Protein AF-A0A4U1VZN0-F1 (afdb_monomer_lite)

Foldseek 3Di:
DDPVVVVVVVVVLVVLDPDPVLSVLLVVLCVVQVPPAQWDADSSDTDGHDPDPPPPPPDDPPDDDDDDDD

Radius of gyration: 17.37 Å; chains: 1; bounding box: 29×40×45 Å

Sequence (70 aa):
MNFDGYFEKIQIQIEKVDSLEDLLIWRKRINIGHSGLSYRVEQGRLISHCYRRFKDEESKMNGLNFSCDI

Secondary structure (DSSP, 8-state):
--HHHHHHHHHHHHTT-SSHHHHHHHHHHHHHHHTT-SEEEETTEEEE--S---TT--S--SS-------

Structure (mmCIF, N/CA/C/O backbone):
data_AF-A0A4U1VZN0-F1
#
_entry.id   AF-A0A4U1VZN0-F1
#
loop_
_atom_site.group_PDB
_atom_site.id
_atom_site.type_symbol
_atom_site.label_atom_id
_atom_site.label_alt_id
_atom_site.label_comp_id
_atom_site.label_asym_id
_atom_site.label_entity_id
_atom_site.label_seq_id
_atom_site.pdbx_PDB_ins_code
_atom_site.Cartn_x
_atom_site.Cartn_y
_atom_site.Cartn_z
_atom_site.occupancy
_atom_site.B_iso_or_equiv
_atom_site.auth_seq_id
_atom_site.auth_comp_id
_atom_site.auth_asym_id
_atom_site.auth_atom_id
_atom_site.pdbx_PDB_model_num
ATOM 1 N N . MET A 1 1 ? 5.329 -20.638 11.374 1.00 63.47 1 MET A N 1
ATOM 2 C CA . MET A 1 1 ? 4.832 -19.266 11.626 1.00 63.47 1 MET A CA 1
ATOM 3 C C . MET A 1 1 ? 4.197 -19.278 13.002 1.00 63.47 1 MET A C 1
ATOM 5 O O . MET A 1 1 ? 3.336 -20.121 13.209 1.00 63.47 1 MET A O 1
ATOM 9 N N . ASN A 1 2 ? 4.653 -18.434 13.931 1.00 85.00 2 ASN A N 1
ATOM 10 C CA . ASN A 1 2 ? 3.977 -18.261 15.218 1.00 85.00 2 ASN A CA 1
ATOM 11 C C . ASN A 1 2 ? 2.682 -17.455 15.007 1.00 85.00 2 ASN A C 1
ATOM 13 O O . ASN A 1 2 ? 2.662 -16.575 14.142 1.00 85.00 2 ASN A O 1
ATOM 17 N N . PHE A 1 3 ? 1.630 -17.760 15.766 1.00 82.88 3 PHE A N 1
ATOM 18 C CA . PHE A 1 3 ? 0.341 -17.066 15.691 1.00 82.88 3 PHE A CA 1
ATOM 19 C C . PHE A 1 3 ? 0.500 -15.566 15.977 1.00 82.88 3 PHE A C 1
ATOM 21 O O . PHE A 1 3 ? 0.005 -14.742 15.210 1.00 82.88 3 PHE A O 1
ATOM 28 N N . ASP A 1 4 ? 1.306 -15.213 16.979 1.00 87.31 4 ASP A N 1
ATOM 29 C CA . ASP A 1 4 ? 1.554 -13.814 17.352 1.00 87.31 4 ASP A CA 1
ATOM 30 C C . ASP A 1 4 ? 2.207 -13.029 16.208 1.00 87.31 4 ASP A C 1
ATOM 32 O O . ASP A 1 4 ? 1.751 -11.954 15.831 1.00 87.31 4 ASP A O 1
ATOM 36 N N . GLY A 1 5 ? 3.205 -13.625 15.550 1.00 88.06 5 GLY A N 1
ATOM 37 C CA . GLY A 1 5 ? 3.878 -12.996 14.410 1.00 88.06 5 GLY A CA 1
ATOM 38 C C . GLY A 1 5 ? 3.002 -12.892 13.155 1.00 88.06 5 GLY A C 1
ATOM 39 O O . GLY A 1 5 ? 3.299 -12.111 12.249 1.00 88.06 5 GLY A O 1
ATOM 40 N N . TYR A 1 6 ? 1.931 -13.684 13.056 1.00 88.00 6 TYR A N 1
ATOM 41 C CA . TYR A 1 6 ? 0.917 -13.506 12.017 1.00 88.00 6 TYR A CA 1
ATOM 42 C C . TYR A 1 6 ? -0.002 -12.325 12.350 1.00 88.00 6 TYR A C 1
ATOM 44 O O . TYR A 1 6 ? -0.275 -11.503 11.473 1.00 88.00 6 TYR A O 1
ATOM 52 N N . PHE A 1 7 ? -0.421 -12.208 13.611 1.00 88.44 7 PHE A N 1
ATOM 53 C CA . PHE A 1 7 ? -1.277 -11.121 14.077 1.00 88.44 7 PHE A CA 1
ATOM 54 C C . PHE A 1 7 ? -0.585 -9.755 13.984 1.00 88.44 7 PHE A C 1
ATOM 56 O O . PHE A 1 7 ? -1.158 -8.826 13.420 1.00 88.44 7 PHE A O 1
ATOM 63 N N . GLU A 1 8 ? 0.681 -9.652 14.400 1.00 90.69 8 GLU A N 1
ATOM 64 C CA . GLU A 1 8 ? 1.481 -8.425 14.261 1.00 90.69 8 GLU A CA 1
ATOM 65 C C . GLU A 1 8 ? 1.530 -7.930 12.811 1.00 90.69 8 GLU A C 1
ATOM 67 O O . GLU A 1 8 ? 1.370 -6.741 12.536 1.00 90.69 8 GLU A O 1
ATOM 72 N N . LYS A 1 9 ? 1.688 -8.845 11.848 1.00 87.75 9 LYS A N 1
ATOM 73 C CA . LYS A 1 9 ? 1.693 -8.488 10.423 1.00 87.75 9 LYS A CA 1
ATOM 74 C C . LYS A 1 9 ? 0.359 -7.927 9.963 1.00 87.75 9 LYS A C 1
ATOM 76 O O . LYS A 1 9 ? 0.361 -7.037 9.119 1.00 87.75 9 LYS A O 1
ATOM 81 N N . ILE A 1 10 ? -0.755 -8.458 10.460 1.00 86.75 10 ILE A N 1
ATOM 82 C CA . ILE A 1 10 ? -2.085 -7.925 10.151 1.00 86.75 10 ILE A CA 1
ATOM 83 C C . ILE A 1 10 ? -2.225 -6.533 10.758 1.00 86.75 10 ILE A C 1
ATOM 85 O O . ILE A 1 10 ? -2.609 -5.603 10.053 1.00 86.75 10 ILE A O 1
ATOM 89 N N . GLN A 1 11 ? -1.849 -6.378 12.025 1.00 88.81 11 GLN A N 1
ATOM 90 C CA . GLN A 1 11 ? -1.978 -5.122 12.750 1.00 88.81 11 GLN A CA 1
ATOM 91 C C . GLN A 1 11 ? -1.184 -3.989 12.082 1.00 88.81 11 GLN A C 1
ATOM 93 O O . GLN A 1 11 ? -1.751 -2.939 11.796 1.00 88.81 11 GLN A O 1
ATOM 98 N N . ILE A 1 12 ? 0.062 -4.249 11.668 1.00 89.44 12 ILE A N 1
ATOM 99 C CA . ILE A 1 12 ? 0.893 -3.296 10.907 1.00 89.44 12 ILE A CA 1
ATOM 100 C C . ILE A 1 12 ? 0.230 -2.848 9.594 1.00 89.44 12 ILE A C 1
ATOM 102 O O . ILE A 1 12 ? 0.497 -1.750 9.111 1.00 89.44 12 ILE A O 1
ATOM 106 N N . GLN A 1 13 ? -0.568 -3.701 8.945 1.00 85.06 13 GLN A N 1
ATOM 107 C CA . GLN A 1 13 ? -1.257 -3.326 7.703 1.00 85.06 13 GLN A CA 1
ATOM 108 C C . GLN A 1 13 ? -2.532 -2.536 7.978 1.00 85.06 13 GLN A C 1
ATOM 110 O O . GLN A 1 13 ? -2.826 -1.614 7.226 1.00 85.06 13 GLN A O 1
ATOM 115 N N . ILE A 1 14 ? -3.257 -2.876 9.048 1.00 86.94 14 ILE A N 1
ATOM 116 C CA . ILE A 1 14 ? -4.443 -2.135 9.491 1.00 86.94 14 ILE A CA 1
ATOM 117 C C . ILE A 1 14 ? -4.054 -0.708 9.889 1.00 86.94 14 ILE A C 1
ATOM 119 O O . ILE A 1 14 ? -4.703 0.231 9.457 1.00 86.94 14 ILE A O 1
ATOM 123 N N . GLU A 1 15 ? -2.954 -0.528 10.622 1.00 89.56 15 GLU A N 1
ATOM 124 C CA . GLU A 1 15 ? -2.477 0.793 11.068 1.00 89.56 15 GLU A CA 1
ATOM 125 C C . GLU A 1 15 ? -2.058 1.736 9.921 1.00 89.56 15 GLU A C 1
ATOM 127 O O . GLU A 1 15 ? -1.882 2.931 10.138 1.00 89.56 15 GLU A O 1
ATOM 132 N N . LYS A 1 16 ? -1.889 1.227 8.693 1.00 86.19 16 LYS A N 1
ATOM 133 C CA . LYS A 1 16 ? -1.493 2.028 7.519 1.00 86.19 16 LYS A CA 1
ATOM 134 C C . LYS A 1 16 ? -2.664 2.633 6.752 1.00 86.19 16 LYS A C 1
ATOM 136 O O . LYS A 1 16 ? -2.419 3.381 5.805 1.00 86.19 16 LYS A O 1
ATOM 141 N N . VAL A 1 17 ? -3.895 2.245 7.069 1.00 87.88 17 VAL A N 1
ATOM 142 C CA . VAL A 1 17 ? -5.084 2.593 6.288 1.00 87.88 17 VAL A CA 1
ATOM 143 C C . VAL A 1 17 ? -6.217 3.036 7.203 1.00 87.88 17 VAL A C 1
ATOM 145 O O . VAL A 1 17 ? -6.410 2.482 8.280 1.00 87.88 17 VAL A O 1
ATOM 148 N N . ASP A 1 18 ? -6.995 4.016 6.752 1.00 89.19 18 ASP A N 1
ATOM 149 C CA . ASP A 1 18 ? -8.069 4.600 7.561 1.00 89.19 18 ASP A CA 1
ATOM 150 C C . ASP A 1 18 ? -9.349 3.744 7.548 1.00 89.19 18 ASP A C 1
ATOM 152 O O . ASP A 1 18 ? -10.211 3.883 8.418 1.00 89.19 18 ASP A O 1
ATOM 156 N N . SER A 1 19 ? -9.492 2.839 6.569 1.00 90.50 19 SER A N 1
ATOM 157 C CA . SER A 1 19 ? -10.663 1.973 6.430 1.00 90.50 19 SER A CA 1
ATOM 158 C C . SER A 1 19 ? -10.350 0.584 5.859 1.00 90.50 19 SER A C 1
ATOM 160 O O . SER A 1 19 ? -9.320 0.339 5.226 1.00 90.50 19 SER A O 1
ATOM 162 N N . LEU A 1 20 ? -11.289 -0.352 6.046 1.00 88.25 20 LEU A N 1
ATOM 163 C CA . LEU A 1 20 ? -11.209 -1.687 5.444 1.00 88.25 20 LEU A CA 1
ATOM 164 C C . LEU A 1 20 ? -11.270 -1.634 3.909 1.00 88.25 20 LEU A C 1
ATOM 166 O O . LEU A 1 20 ? -10.597 -2.420 3.241 1.00 88.25 20 LEU A O 1
ATOM 170 N N . GLU A 1 21 ? -12.059 -0.715 3.350 1.00 90.00 21 GLU A N 1
ATOM 171 C CA . 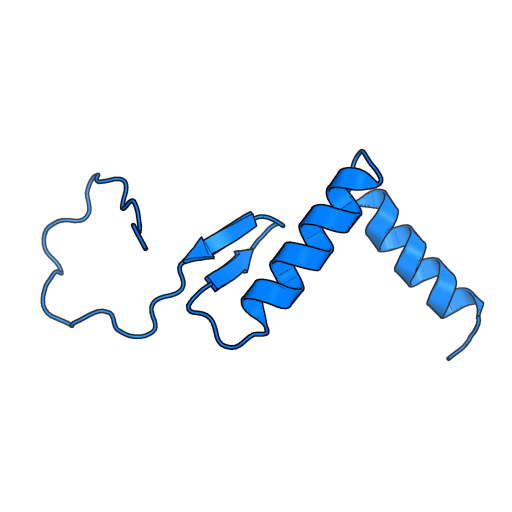GLU A 1 21 ? -12.166 -0.537 1.899 1.00 90.00 21 GLU A CA 1
ATOM 172 C C . GLU A 1 21 ? -10.810 -0.125 1.310 1.00 90.00 21 GLU A C 1
ATOM 174 O O . GLU A 1 21 ? -10.367 -0.684 0.303 1.00 90.00 21 GLU A O 1
ATOM 179 N N . ASP A 1 22 ? -10.082 0.757 2.000 1.00 87.69 22 ASP A N 1
ATOM 180 C CA . ASP A 1 22 ? -8.731 1.160 1.603 1.00 87.69 22 ASP A CA 1
ATOM 181 C C . ASP A 1 22 ? -7.754 -0.020 1.615 1.00 87.69 22 ASP A C 1
ATOM 183 O O . ASP A 1 22 ? -6.951 -0.168 0.688 1.00 87.69 22 ASP A O 1
ATOM 187 N N . LEU A 1 23 ? -7.863 -0.919 2.602 1.00 87.62 23 LEU A N 1
ATOM 188 C CA . LEU A 1 23 ? -7.069 -2.150 2.650 1.00 87.62 23 LEU A CA 1
ATOM 189 C C . LEU A 1 23 ? -7.349 -3.053 1.437 1.00 87.62 23 LEU A C 1
ATOM 191 O O . LEU A 1 23 ? -6.419 -3.592 0.825 1.00 87.62 23 LEU A O 1
ATOM 195 N N . LEU A 1 24 ? -8.625 -3.217 1.070 1.00 87.38 24 LEU A N 1
ATOM 196 C CA . LEU A 1 24 ? -9.041 -4.019 -0.084 1.00 87.38 24 LEU A CA 1
ATOM 197 C C . LEU A 1 24 ? -8.527 -3.420 -1.395 1.00 87.38 24 LEU A C 1
ATOM 199 O O . LEU A 1 24 ? -7.981 -4.145 -2.233 1.00 87.38 24 LEU A O 1
ATOM 203 N N . ILE A 1 25 ? -8.661 -2.105 -1.570 1.00 86.44 25 ILE A N 1
ATOM 204 C CA . ILE A 1 25 ? -8.154 -1.384 -2.742 1.00 86.44 25 ILE A CA 1
ATOM 205 C C . ILE A 1 25 ? -6.630 -1.516 -2.828 1.00 86.44 25 ILE A C 1
ATOM 207 O O . ILE A 1 25 ? -6.100 -1.839 -3.895 1.00 86.44 25 ILE A O 1
ATOM 211 N N . TRP A 1 26 ? -5.919 -1.331 -1.714 1.00 84.44 26 TRP A N 1
ATOM 212 C CA . TRP A 1 26 ? -4.466 -1.481 -1.645 1.00 84.44 26 TRP A CA 1
ATOM 213 C C . TRP A 1 26 ? -4.016 -2.883 -2.070 1.00 84.44 26 TRP A C 1
ATOM 215 O O . TRP A 1 26 ? -3.135 -3.034 -2.921 1.00 84.44 26 TRP A O 1
ATOM 225 N N . ARG A 1 27 ? -4.688 -3.924 -1.561 1.00 83.19 27 ARG A N 1
ATOM 226 C CA . ARG A 1 27 ? -4.417 -5.322 -1.921 1.00 83.19 27 ARG A CA 1
ATOM 227 C C . ARG A 1 27 ? -4.673 -5.597 -3.405 1.00 83.19 27 ARG A C 1
ATOM 229 O O . ARG A 1 27 ? -3.849 -6.242 -4.053 1.00 83.19 27 ARG A O 1
ATOM 236 N N . LYS A 1 28 ? -5.779 -5.086 -3.959 1.00 84.06 28 LYS A N 1
ATOM 237 C CA . LYS A 1 28 ? -6.097 -5.201 -5.394 1.00 84.06 28 LYS A CA 1
ATOM 238 C C . LYS A 1 28 ? -5.014 -4.546 -6.255 1.00 84.06 28 LYS A C 1
ATOM 240 O O . LYS A 1 28 ? -4.551 -5.166 -7.207 1.00 84.06 28 LYS A O 1
ATOM 245 N N . ARG A 1 29 ? -4.550 -3.345 -5.889 1.00 80.31 29 ARG A N 1
ATOM 246 C CA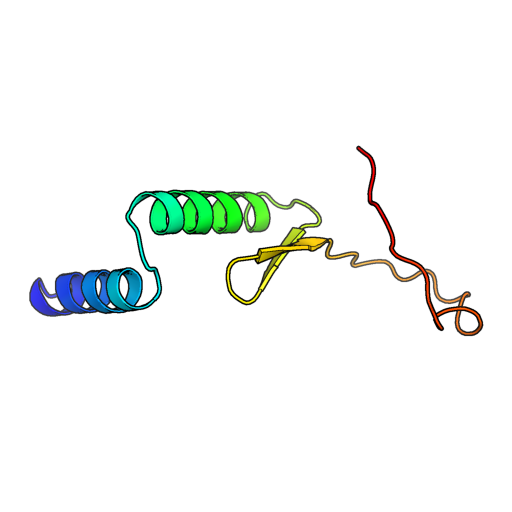 . ARG A 1 29 ? -3.468 -2.634 -6.598 1.00 80.31 29 ARG A CA 1
ATOM 247 C C . ARG A 1 29 ? -2.162 -3.434 -6.612 1.00 80.31 29 ARG A C 1
ATOM 249 O O . ARG A 1 29 ? -1.525 -3.517 -7.658 1.00 80.31 29 ARG A O 1
ATOM 256 N N . ILE A 1 30 ? -1.786 -4.065 -5.495 1.00 77.00 30 ILE A N 1
ATOM 257 C CA . ILE A 1 30 ? -0.581 -4.917 -5.430 1.00 77.00 30 ILE A CA 1
ATOM 258 C C . ILE A 1 30 ? -0.699 -6.101 -6.385 1.00 77.00 30 ILE A C 1
ATOM 260 O O . ILE A 1 30 ? 0.230 -6.376 -7.142 1.00 77.00 30 ILE A O 1
ATOM 264 N N . ASN A 1 31 ? -1.852 -6.772 -6.390 1.00 74.62 31 ASN A N 1
ATOM 265 C CA . ASN A 1 31 ? -2.080 -7.905 -7.283 1.00 74.62 31 ASN A CA 1
ATOM 266 C C . ASN A 1 31 ? -2.007 -7.491 -8.762 1.00 74.62 31 ASN A C 1
ATOM 268 O O . ASN A 1 31 ? -1.423 -8.217 -9.564 1.00 74.62 31 ASN A O 1
ATOM 272 N N . ILE A 1 32 ? -2.526 -6.308 -9.113 1.00 74.31 32 ILE A N 1
ATOM 273 C CA . ILE A 1 32 ? -2.404 -5.736 -10.464 1.00 74.31 32 ILE A CA 1
ATOM 274 C C . ILE A 1 32 ? -0.926 -5.544 -10.825 1.00 74.31 32 ILE A C 1
ATOM 276 O O . ILE A 1 32 ? -0.489 -6.001 -11.880 1.00 74.31 32 ILE A O 1
ATOM 280 N N . GLY A 1 33 ? -0.133 -4.946 -9.929 1.00 64.56 33 GLY A N 1
ATOM 281 C CA . GLY A 1 33 ? 1.300 -4.744 -10.162 1.00 64.56 33 GLY A CA 1
ATOM 282 C C . GLY A 1 33 ? 2.105 -6.044 -10.295 1.00 64.56 33 GLY A C 1
ATOM 283 O O . GLY A 1 33 ? 3.088 -6.092 -11.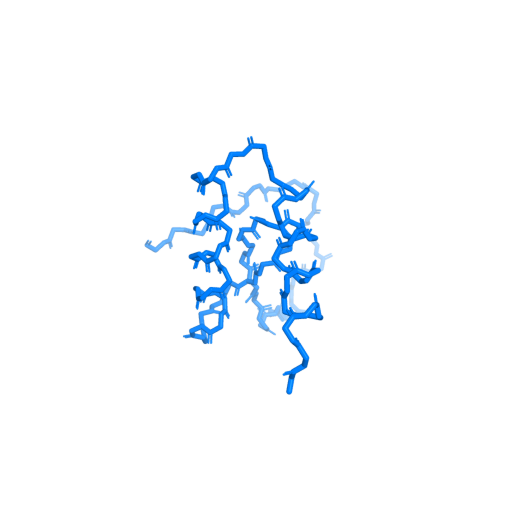028 1.00 64.56 33 GLY A O 1
ATOM 284 N N . HIS A 1 34 ? 1.683 -7.124 -9.634 1.00 66.62 34 HIS A N 1
ATOM 285 C CA . HIS A 1 34 ? 2.326 -8.441 -9.739 1.00 66.62 34 HIS A CA 1
ATOM 286 C C . HIS A 1 34 ? 1.851 -9.273 -10.940 1.00 66.62 34 HIS A C 1
ATOM 288 O O . HIS A 1 34 ? 2.472 -10.285 -11.255 1.00 66.62 34 HIS A O 1
ATOM 294 N N . SER A 1 35 ? 0.800 -8.847 -11.647 1.00 70.75 35 SER A N 1
ATOM 295 C CA . SER A 1 35 ? 0.244 -9.564 -12.807 1.00 70.75 35 SER A CA 1
ATOM 296 C C . SER A 1 35 ? 1.050 -9.360 -14.102 1.00 70.75 35 SER A C 1
ATOM 298 O O . SER A 1 35 ? 0.539 -9.598 -15.191 1.00 70.75 35 SER A O 1
ATOM 300 N N . GLY A 1 36 ? 2.297 -8.884 -14.013 1.00 66.19 36 GLY A N 1
ATOM 301 C CA . GLY A 1 36 ? 3.149 -8.604 -15.177 1.00 66.19 36 GLY A CA 1
ATOM 302 C C . GLY A 1 36 ? 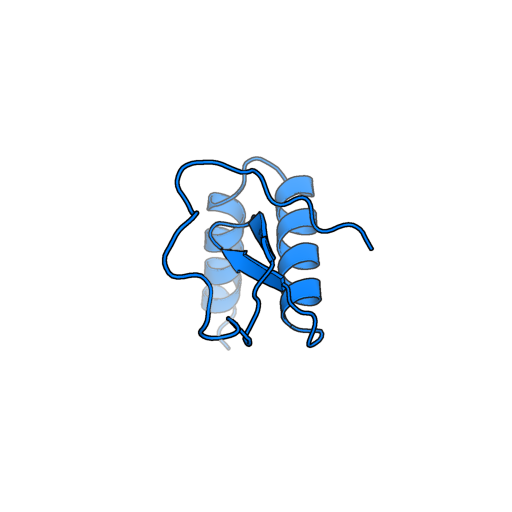2.719 -7.380 -15.993 1.00 66.19 36 GLY A C 1
ATOM 303 O O . GLY A 1 36 ? 3.255 -7.142 -17.073 1.00 66.19 36 GLY A O 1
ATOM 304 N N . LEU A 1 37 ? 1.766 -6.599 -15.481 1.00 67.62 37 LEU A N 1
ATOM 305 C CA . LEU A 1 37 ? 1.327 -5.357 -16.100 1.00 67.62 37 LEU A CA 1
ATOM 306 C C . LEU A 1 37 ? 2.393 -4.268 -15.925 1.00 67.62 37 LEU A C 1
ATOM 308 O O . LEU A 1 37 ? 3.178 -4.283 -14.976 1.00 67.62 37 LEU A O 1
ATOM 312 N N . SER A 1 38 ? 2.398 -3.278 -16.818 1.00 71.75 38 SER A N 1
ATOM 313 C CA . SER A 1 38 ? 3.255 -2.086 -16.750 1.00 71.75 38 SER A CA 1
ATOM 314 C C . SER A 1 38 ? 2.807 -1.115 -15.654 1.00 71.75 38 SER A C 1
ATOM 316 O O . SER A 1 38 ? 2.775 0.094 -15.858 1.00 71.75 38 SER A O 1
ATOM 318 N N . TYR A 1 39 ? 2.448 -1.638 -14.486 1.00 69.62 39 TYR A N 1
ATOM 319 C CA . TYR A 1 39 ? 2.056 -0.882 -13.313 1.00 69.62 39 TYR A CA 1
ATOM 320 C C . TYR A 1 39 ? 2.833 -1.390 -12.101 1.00 69.62 39 TYR A C 1
ATOM 322 O O . TYR A 1 39 ? 3.017 -2.590 -11.917 1.00 69.62 39 TYR A O 1
ATOM 330 N N . ARG A 1 40 ? 3.288 -0.474 -11.251 1.00 74.69 40 ARG A N 1
ATOM 331 C CA . ARG A 1 40 ? 3.868 -0.777 -9.940 1.00 74.69 40 ARG A CA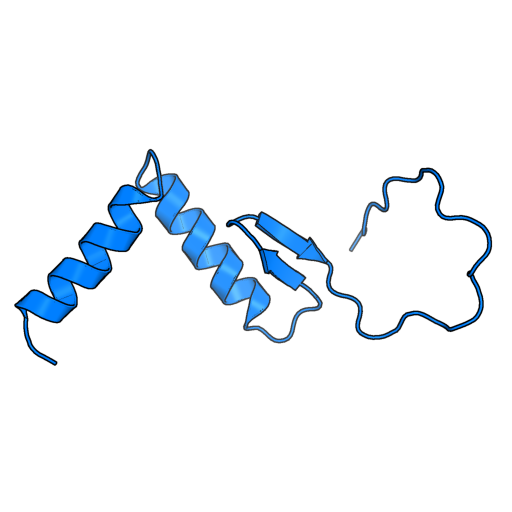 1
ATOM 332 C C . ARG A 1 40 ? 3.054 -0.095 -8.854 1.00 74.69 40 ARG A C 1
ATOM 334 O O . ARG A 1 40 ? 2.390 0.907 -9.107 1.00 74.69 40 ARG A O 1
ATOM 341 N N . VAL A 1 41 ? 3.103 -0.649 -7.646 1.00 71.06 41 VAL A N 1
ATOM 342 C CA . VAL A 1 41 ? 2.520 -0.001 -6.470 1.00 71.06 41 VAL A CA 1
ATOM 343 C C . VAL A 1 41 ? 3.603 0.767 -5.736 1.00 71.06 41 VAL A C 1
ATOM 345 O O . VAL A 1 41 ? 4.587 0.179 -5.297 1.00 71.06 41 VAL A O 1
ATOM 348 N N . GLU A 1 42 ? 3.390 2.065 -5.562 1.00 73.00 42 GLU A N 1
ATOM 349 C CA . GLU A 1 42 ? 4.243 2.943 -4.765 1.00 73.00 42 GLU A CA 1
ATOM 350 C C . GLU A 1 42 ? 3.351 3.745 -3.817 1.00 73.00 42 GLU A C 1
ATOM 352 O O . GLU A 1 42 ? 2.346 4.319 -4.236 1.00 73.00 42 GLU A O 1
ATOM 357 N N . GLN A 1 43 ? 3.654 3.707 -2.513 1.00 73.81 43 GLN A N 1
ATOM 358 C CA . GLN A 1 43 ? 2.865 4.385 -1.468 1.00 73.81 43 GLN A CA 1
ATOM 359 C C . GLN A 1 43 ? 1.348 4.089 -1.535 1.00 73.81 43 GLN A C 1
ATOM 361 O O . GLN A 1 43 ? 0.506 4.938 -1.259 1.00 73.81 43 GLN A O 1
ATOM 366 N N . GLY A 1 44 ? 0.980 2.873 -1.954 1.00 70.31 44 GLY A N 1
ATOM 367 C CA . GLY A 1 44 ? -0.415 2.445 -2.083 1.00 70.31 44 GLY A CA 1
ATOM 368 C C . GLY A 1 44 ? -1.160 2.967 -3.313 1.00 70.31 44 GLY A C 1
ATOM 369 O O . GLY A 1 44 ? -2.344 2.665 -3.477 1.00 70.31 44 GLY A O 1
ATOM 370 N N . ARG A 1 45 ? -0.491 3.691 -4.212 1.00 70.69 45 ARG A N 1
ATOM 371 C CA . ARG A 1 45 ? -1.027 4.128 -5.506 1.00 70.69 45 ARG A CA 1
ATOM 372 C C . ARG A 1 45 ? -0.471 3.257 -6.625 1.00 70.69 45 ARG A C 1
ATOM 374 O O . ARG A 1 45 ? 0.642 2.750 -6.530 1.00 70.69 45 ARG A O 1
ATOM 381 N N . LEU A 1 46 ? -1.271 3.070 -7.671 1.00 73.88 46 LEU A N 1
ATOM 382 C CA . LEU A 1 46 ? -0.839 2.376 -8.878 1.00 73.88 46 LEU A CA 1
ATOM 383 C C . LEU A 1 46 ? -0.186 3.398 -9.817 1.00 73.88 46 LEU A C 1
ATOM 385 O O . LEU A 1 46 ? -0.814 4.399 -10.151 1.00 73.88 46 LEU A O 1
ATOM 389 N N . ILE A 1 47 ? 1.058 3.155 -10.220 1.00 76.44 47 ILE A N 1
ATOM 390 C CA . ILE A 1 47 ? 1.836 4.039 -11.096 1.00 76.44 47 ILE A CA 1
ATOM 391 C C . ILE A 1 47 ? 2.257 3.253 -12.332 1.00 76.44 47 ILE A C 1
ATOM 393 O O . ILE A 1 47 ? 2.722 2.118 -12.214 1.00 76.44 47 ILE A O 1
ATOM 397 N N . SER A 1 48 ? 2.110 3.844 -13.519 1.00 75.38 48 SER A N 1
ATOM 398 C CA . SER A 1 48 ? 2.586 3.243 -14.766 1.00 75.38 48 SER A CA 1
ATOM 399 C C . SER A 1 48 ? 4.112 3.109 -14.748 1.00 75.38 48 SER A C 1
ATOM 401 O O . SER A 1 48 ? 4.836 4.096 -14.614 1.00 75.38 48 SER A O 1
ATOM 403 N N . HIS A 1 49 ? 4.610 1.889 -14.906 1.00 70.69 49 HIS A N 1
ATOM 404 C CA . HIS A 1 49 ? 6.025 1.567 -14.976 1.00 70.69 49 HIS A CA 1
ATOM 405 C C . HIS A 1 49 ? 6.404 1.118 -16.396 1.00 70.69 49 HIS A C 1
ATOM 407 O O . HIS A 1 49 ? 6.176 -0.031 -16.781 1.00 70.69 49 HIS A O 1
ATOM 413 N N . CYS A 1 50 ? 7.038 2.009 -17.164 1.00 64.94 50 CYS A N 1
ATOM 414 C CA . CYS A 1 50 ? 7.583 1.704 -18.490 1.00 64.94 50 CYS A CA 1
ATOM 415 C C . CYS A 1 50 ? 9.064 1.308 -18.400 1.00 64.94 50 CYS A C 1
ATOM 417 O O . CYS A 1 50 ? 9.914 2.129 -18.066 1.00 64.94 50 CYS A O 1
ATOM 419 N N . TYR A 1 51 ? 9.390 0.060 -18.757 1.00 64.12 51 TYR A N 1
ATOM 420 C CA . TYR A 1 51 ? 10.781 -0.412 -18.867 1.00 64.12 51 TYR A CA 1
ATOM 421 C C . TYR A 1 51 ? 11.509 0.141 -20.108 1.00 64.12 51 TYR A C 1
ATOM 423 O O . TYR A 1 51 ? 12.736 0.174 -20.132 1.00 64.12 51 TYR A O 1
ATOM 431 N N . ARG A 1 52 ? 10.776 0.599 -21.136 1.00 52.47 52 ARG A N 1
ATOM 432 C CA . ARG A 1 52 ? 11.341 1.295 -22.302 1.00 52.47 52 ARG A CA 1
ATOM 433 C C . ARG A 1 52 ? 11.140 2.797 -22.156 1.00 52.47 52 ARG A C 1
ATOM 435 O O . ARG A 1 52 ? 10.070 3.307 -22.465 1.00 52.47 52 ARG A O 1
ATOM 442 N N . ARG A 1 53 ? 12.186 3.511 -21.749 1.00 53.34 53 ARG A N 1
ATOM 443 C CA . ARG A 1 53 ? 12.379 4.883 -22.225 1.00 53.34 53 ARG A CA 1
ATOM 444 C C . ARG A 1 53 ? 13.118 4.755 -23.552 1.00 53.34 53 ARG A C 1
ATOM 446 O O . ARG A 1 53 ? 14.260 4.301 -23.562 1.00 53.34 53 ARG A O 1
ATOM 453 N N . PHE A 1 54 ? 12.446 5.039 -24.666 1.00 54.12 54 PHE A N 1
ATOM 454 C CA . PHE A 1 54 ? 13.155 5.232 -25.929 1.00 54.12 54 PHE A CA 1
ATOM 455 C C . PHE A 1 54 ? 14.118 6.404 -25.723 1.00 54.12 54 PHE A C 1
ATOM 457 O O . PHE A 1 54 ? 13.752 7.416 -25.130 1.00 54.12 54 PHE A O 1
ATOM 464 N N . LYS A 1 55 ? 15.380 6.203 -26.092 1.00 50.78 55 LYS A N 1
ATOM 465 C CA . LYS A 1 55 ? 16.528 6.990 -25.629 1.00 50.78 55 LYS A CA 1
ATOM 466 C C . LYS A 1 55 ? 16.659 8.369 -26.301 1.00 50.78 55 LYS A C 1
ATOM 468 O O . LYS A 1 55 ? 17.745 8.930 -26.267 1.00 50.78 55 LYS A O 1
ATOM 473 N N . ASP A 1 56 ? 15.574 8.905 -26.862 1.00 49.50 56 ASP A N 1
ATOM 474 C CA . ASP A 1 56 ? 15.627 10.025 -27.812 1.00 49.50 56 ASP A CA 1
ATOM 475 C C . ASP A 1 56 ? 14.821 11.269 -27.399 1.00 49.50 56 ASP A C 1
ATOM 477 O O . ASP A 1 56 ? 14.730 12.216 -28.173 1.00 49.50 56 ASP A O 1
ATOM 481 N N . GLU A 1 57 ? 14.277 11.339 -26.179 1.00 51.59 57 GLU A N 1
ATOM 482 C CA . GLU A 1 57 ? 13.567 12.542 -25.707 1.00 51.59 57 GLU A CA 1
ATOM 483 C C . GLU A 1 57 ? 14.145 13.091 -24.399 1.00 51.59 57 GLU A C 1
ATOM 485 O O . GLU A 1 57 ? 13.480 13.194 -23.371 1.00 51.59 57 GLU A O 1
ATOM 490 N N . GLU A 1 58 ? 15.417 13.485 -24.438 1.00 49.00 58 GLU A N 1
ATOM 491 C CA . GLU A 1 58 ? 16.066 14.240 -23.355 1.00 49.00 58 GLU A CA 1
ATOM 492 C C . GLU A 1 58 ? 15.687 15.737 -23.352 1.00 49.00 58 GLU A C 1
ATOM 494 O O . GLU A 1 58 ? 16.246 16.535 -22.605 1.00 49.00 58 GLU A O 1
ATOM 499 N N . SER A 1 59 ? 14.718 16.152 -24.171 1.00 47.31 59 SER A N 1
ATOM 500 C CA . SER A 1 59 ? 14.448 17.568 -24.427 1.00 47.31 59 SER A CA 1
ATOM 501 C C . SER A 1 59 ? 12.962 17.925 -24.490 1.00 47.31 59 SER A C 1
ATOM 503 O O . SER A 1 59 ? 12.574 18.661 -25.386 1.00 47.31 59 SER A O 1
ATOM 505 N N . LYS A 1 60 ? 12.119 17.441 -23.559 1.00 46.38 60 LYS A N 1
ATOM 506 C CA . LYS A 1 60 ? 10.771 18.009 -23.265 1.00 46.38 60 LYS A CA 1
ATOM 507 C C . LYS A 1 60 ? 10.076 17.298 -22.091 1.00 46.38 60 LYS A C 1
ATOM 509 O O . LYS A 1 60 ? 9.063 16.638 -22.258 1.00 46.38 60 LYS A O 1
ATOM 514 N N . MET A 1 61 ? 10.584 17.436 -20.870 1.00 46.44 61 MET A N 1
ATOM 515 C CA . MET A 1 61 ? 9.837 17.003 -19.673 1.00 46.44 61 MET A CA 1
ATOM 516 C C . MET A 1 61 ? 9.850 18.092 -18.597 1.00 46.44 61 MET A C 1
ATOM 518 O O . MET A 1 61 ? 10.158 17.843 -17.440 1.00 46.44 61 MET A O 1
ATOM 522 N N . ASN A 1 62 ? 9.482 19.314 -18.989 1.00 41.47 62 ASN A N 1
ATOM 523 C CA . ASN A 1 62 ? 8.923 20.292 -18.059 1.00 41.47 62 ASN A CA 1
ATOM 524 C C . ASN A 1 62 ? 7.436 20.423 -18.377 1.00 41.47 62 ASN A C 1
ATOM 526 O O . ASN A 1 62 ? 7.045 21.197 -19.244 1.00 41.47 62 ASN A O 1
ATOM 530 N N . GLY A 1 63 ? 6.638 19.627 -17.668 1.00 44.62 63 GLY A N 1
ATOM 531 C CA . GLY A 1 63 ? 5.185 19.633 -17.745 1.00 44.62 63 GLY A CA 1
ATOM 532 C C . GLY A 1 63 ? 4.664 18.831 -18.926 1.00 44.62 63 GLY A C 1
ATOM 533 O O . GLY A 1 63 ? 4.770 19.272 -20.056 1.00 44.62 63 GLY A O 1
ATOM 534 N N . LEU A 1 64 ? 4.086 17.667 -18.647 1.00 38.50 64 LEU A N 1
ATOM 535 C CA . LEU A 1 64 ? 2.834 17.212 -19.245 1.00 38.50 64 LEU A CA 1
ATOM 536 C C . LEU A 1 64 ? 2.404 15.938 -18.514 1.00 38.50 64 LEU A C 1
ATOM 538 O O . LEU A 1 64 ? 3.140 14.959 -18.415 1.00 38.50 64 LEU A O 1
ATOM 542 N N . ASN A 1 65 ? 1.200 16.012 -17.952 1.00 48.38 65 ASN A N 1
ATOM 543 C CA . ASN A 1 65 ? 0.448 14.889 -17.420 1.00 48.38 65 ASN A CA 1
ATOM 544 C C . ASN A 1 65 ? 0.314 13.836 -18.524 1.00 48.38 65 ASN A C 1
ATOM 546 O O . ASN A 1 65 ? -0.398 14.073 -19.497 1.00 48.38 65 ASN A O 1
ATOM 550 N N . PHE A 1 66 ? 0.967 12.686 -18.387 1.00 45.72 66 PHE A N 1
ATOM 551 C CA . PHE A 1 66 ? 0.717 11.575 -19.297 1.00 45.72 66 PHE A CA 1
ATOM 552 C C . PHE A 1 66 ? -0.382 10.687 -18.724 1.00 45.72 66 PHE A C 1
ATOM 554 O O . PHE A 1 66 ? -0.141 9.791 -17.915 1.00 45.72 66 PHE A O 1
ATOM 561 N N . SER A 1 67 ? -1.607 10.997 -19.165 1.00 45.25 67 SER A N 1
ATOM 562 C CA . SER A 1 67 ? -2.685 10.021 -19.304 1.00 45.25 67 SER A CA 1
ATOM 563 C C . SER A 1 67 ? -2.142 8.827 -20.089 1.00 45.25 67 SER A C 1
ATOM 565 O O . SER A 1 67 ? -1.591 9.006 -21.174 1.00 45.25 67 SER A O 1
ATOM 567 N N . CYS A 1 68 ? -2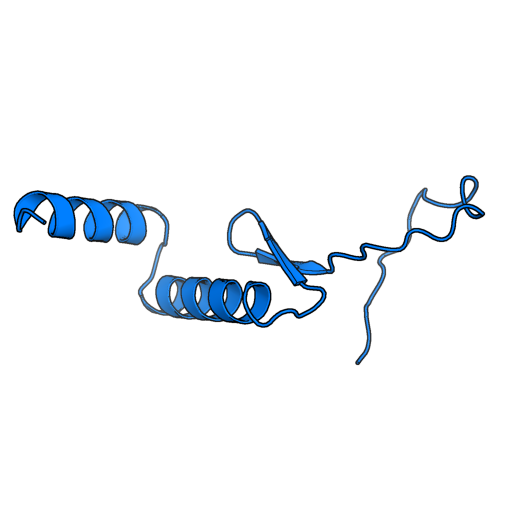.249 7.627 -19.528 1.00 39.59 68 CYS A N 1
ATOM 568 C CA . CYS A 1 68 ? -2.090 6.396 -20.290 1.00 39.59 68 CYS A CA 1
ATOM 569 C C . CYS A 1 68 ? -3.490 5.832 -20.512 1.00 39.59 68 CYS A C 1
ATOM 571 O O . CYS A 1 68 ? -4.024 5.159 -19.631 1.00 39.59 68 CYS A O 1
ATOM 573 N N . ASP A 1 69 ? -4.061 6.156 -21.671 1.00 34.09 69 ASP A N 1
ATOM 574 C CA . ASP A 1 69 ? -5.271 5.531 -22.195 1.00 34.09 69 ASP A CA 1
ATOM 575 C C . ASP A 1 69 ? -4.940 4.104 -22.671 1.00 34.09 69 ASP A C 1
ATOM 577 O O . ASP A 1 69 ? -4.100 3.927 -23.559 1.00 34.09 69 ASP A O 1
ATOM 581 N N . ILE A 1 70 ? -5.607 3.106 -22.078 1.00 35.78 70 ILE A N 1
ATOM 582 C CA . ILE A 1 70 ? -5.969 1.809 -22.682 1.00 35.78 70 ILE A CA 1
ATOM 583 C C . ILE A 1 70 ? -7.393 1.490 -22.231 1.00 35.78 70 ILE A C 1
ATOM 585 O O . ILE A 1 70 ? -7.633 1.546 -21.002 1.00 35.78 70 ILE A O 1
#

pLDDT: mean 70.54, std 17.0, range [34.09, 90.69]